Protein AF-A0A2G2BSV3-F1 (afdb_monomer_lite)

Foldseek 3Di:
DDDDDDDPDPPPPQDPVSVVVVVVVVVVVVVVVVVLVVLVQQAQDDDDDQQWFAASVVRDIDRRVPDQADPPPRHGCVVGGDHPVVSVVSVVVSCVVVVVD

Secondary structure (DSSP, 8-state):
-----PPP-------HHHHHHHHHHHHHHHHHHHHHHHHHHHSPPSPPPTT-EEETTTTEEE-TTT-SB-TTT--BGGGT---HHHHHHHHHHHHHHHT--

Radius of gyration: 25.37 Å; chains: 1; bounding box: 42×23×88 Å

Sequence (101 aa):
MDNPTLAPDVDYGLTPTEIIAGKALNELAKSNADLLEALEAITPKGDYSEGDWWCQSCQSSVFASFHENCSTCGANLTDCQPDYENILKAQAAIAKAKGEL

pLDDT: mean 77.26, std 11.21, range [42.91, 90.94]

Structure (mmCIF, N/CA/C/O backbone):
data_AF-A0A2G2BSV3-F1
#
_entry.id   AF-A0A2G2BSV3-F1
#
loop_
_atom_site.group_PDB
_atom_site.id
_atom_site.type_symbol
_atom_site.label_atom_id
_atom_site.label_alt_id
_atom_site.label_comp_id
_atom_site.label_asym_id
_atom_site.label_entity_id
_atom_site.label_seq_id
_atom_site.pdbx_PDB_ins_code
_atom_site.Cartn_x
_atom_site.Cartn_y
_atom_site.Cartn_z
_atom_site.occupancy
_atom_site.B_iso_or_equiv
_atom_site.auth_seq_id
_atom_site.auth_comp_id
_atom_site.auth_asym_id
_atom_site.auth_atom_id
_atom_site.pdbx_PDB_model_num
ATOM 1 N N . MET A 1 1 ? -18.633 1.451 72.551 1.00 42.91 1 MET A N 1
ATOM 2 C CA . MET A 1 1 ? -18.540 0.160 71.830 1.00 42.91 1 MET A CA 1
ATOM 3 C C . MET A 1 1 ? -19.289 0.388 70.543 1.00 42.91 1 MET A C 1
ATOM 5 O O . MET A 1 1 ? -20.479 0.118 70.455 1.00 42.91 1 MET A O 1
ATOM 9 N N . ASP A 1 2 ? -18.605 1.036 69.616 1.00 48.00 2 ASP A N 1
ATOM 10 C CA . ASP A 1 2 ? -19.194 1.581 68.406 1.00 48.00 2 ASP A CA 1
ATOM 11 C C . ASP A 1 2 ? -19.019 0.530 67.316 1.00 48.00 2 ASP A C 1
ATOM 13 O O . ASP A 1 2 ? -17.902 0.178 66.942 1.00 48.00 2 ASP A O 1
ATOM 17 N N . ASN A 1 3 ? -20.142 -0.060 66.917 1.00 54.78 3 ASN A N 1
ATOM 18 C CA . ASN A 1 3 ? -20.228 -1.101 65.905 1.00 54.78 3 ASN A CA 1
ATOM 19 C C . ASN A 1 3 ? -20.220 -0.427 64.522 1.00 54.78 3 ASN A C 1
ATOM 21 O O . ASN A 1 3 ? -21.162 0.318 64.234 1.00 54.78 3 ASN A O 1
ATOM 25 N N . PRO A 1 4 ? -19.194 -0.615 63.675 1.00 59.78 4 PRO A N 1
ATOM 26 C CA . PRO A 1 4 ? -19.185 -0.005 62.358 1.00 59.78 4 PRO A CA 1
ATOM 27 C C . PRO A 1 4 ? -20.182 -0.736 61.455 1.00 59.78 4 PRO A C 1
ATOM 29 O O . PRO A 1 4 ? -20.019 -1.911 61.130 1.00 59.78 4 PRO A O 1
ATOM 32 N N . THR A 1 5 ? -21.230 -0.019 61.056 1.00 57.97 5 THR A N 1
ATOM 33 C CA . THR A 1 5 ? -22.174 -0.419 60.014 1.00 57.97 5 THR A CA 1
ATOM 34 C C . THR A 1 5 ? -21.404 -0.784 58.744 1.00 57.97 5 THR A C 1
ATOM 36 O O . THR A 1 5 ? -20.800 0.081 58.111 1.00 57.97 5 THR A O 1
ATOM 39 N N . LEU A 1 6 ? -21.425 -2.066 58.379 1.00 53.41 6 LEU A N 1
ATOM 40 C CA . LEU A 1 6 ? -21.020 -2.546 57.061 1.00 53.41 6 LEU A CA 1
ATOM 41 C C . LEU A 1 6 ? -21.905 -1.850 56.018 1.00 53.41 6 LEU A C 1
ATOM 43 O O . LEU A 1 6 ? -23.129 -1.995 56.044 1.00 53.41 6 LEU A O 1
ATOM 47 N N . ALA A 1 7 ? -21.299 -1.049 55.142 1.00 58.28 7 ALA A N 1
ATOM 48 C CA . ALA A 1 7 ? -21.985 -0.540 53.961 1.00 58.28 7 ALA A CA 1
ATOM 49 C C . ALA A 1 7 ? -22.381 -1.732 53.067 1.00 58.28 7 ALA A C 1
ATOM 51 O O . ALA A 1 7 ? -21.605 -2.684 52.981 1.00 58.28 7 ALA A O 1
ATOM 52 N N . PRO A 1 8 ? -23.560 -1.716 52.419 1.00 56.75 8 PRO A N 1
ATOM 53 C CA . PRO A 1 8 ? -23.922 -2.766 51.482 1.00 56.75 8 PRO A CA 1
ATOM 54 C C . PRO A 1 8 ? -22.970 -2.724 50.288 1.00 56.75 8 PRO A C 1
ATOM 56 O O . PRO A 1 8 ? -22.749 -1.665 49.697 1.00 56.75 8 PRO A O 1
ATOM 59 N N . ASP A 1 9 ? -22.422 -3.886 49.952 1.00 51.84 9 ASP A N 1
ATOM 60 C CA . ASP A 1 9 ? -21.656 -4.125 48.739 1.00 51.84 9 ASP A CA 1
ATOM 61 C C . ASP A 1 9 ? -22.530 -3.732 47.538 1.00 51.84 9 ASP A C 1
ATOM 63 O O . ASP A 1 9 ? -23.473 -4.435 47.170 1.00 51.84 9 ASP A O 1
ATOM 67 N N . VAL A 1 10 ? -22.283 -2.552 46.967 1.00 50.44 10 VAL A N 1
ATOM 68 C CA . VAL A 1 10 ? -22.975 -2.106 45.758 1.00 50.44 10 VAL A CA 1
ATOM 69 C C . VAL A 1 10 ? -22.370 -2.895 44.604 1.00 50.44 10 VAL A C 1
ATOM 71 O O . VAL A 1 10 ? -21.348 -2.506 44.040 1.00 50.44 10 VAL A O 1
ATOM 74 N N . ASP A 1 11 ? -22.967 -4.044 44.294 1.00 59.09 11 ASP A N 1
ATOM 75 C CA . ASP A 1 11 ? -22.697 -4.775 43.061 1.00 59.09 11 ASP A CA 1
ATOM 76 C C . ASP A 1 11 ? -23.194 -3.919 41.891 1.00 59.09 11 ASP A C 1
ATOM 78 O O . ASP A 1 11 ? -24.368 -3.947 41.517 1.00 59.09 11 ASP A O 1
ATOM 82 N N . TYR A 1 12 ? -22.299 -3.096 41.338 1.00 53.91 12 TYR A N 1
ATOM 83 C CA . TYR A 1 12 ? -22.480 -2.405 40.060 1.00 53.91 12 TYR A CA 1
ATOM 84 C C . TYR A 1 12 ? -22.405 -3.420 38.905 1.00 53.91 12 TYR A C 1
ATOM 86 O O . TYR A 1 12 ? -21.614 -3.275 37.971 1.00 53.91 12 TYR A O 1
ATOM 94 N N . GLY A 1 13 ? -23.208 -4.481 38.989 1.00 60.59 13 GLY A N 1
ATOM 95 C CA . GLY A 1 13 ? -23.351 -5.480 37.949 1.00 60.59 13 GLY A CA 1
ATOM 96 C C . GLY A 1 13 ? -23.859 -4.801 36.685 1.00 60.59 13 GLY A C 1
ATOM 97 O O . GLY A 1 13 ? -24.998 -4.335 36.638 1.00 60.59 13 GLY A O 1
ATOM 98 N N . LEU A 1 14 ? -22.995 -4.728 35.672 1.00 67.25 14 LEU A N 1
ATOM 99 C CA . LEU A 1 14 ? -23.344 -4.218 34.350 1.00 67.25 14 LEU A CA 1
ATOM 100 C C . LEU A 1 14 ? -24.596 -4.949 33.859 1.00 67.25 14 LEU A C 1
ATOM 102 O O . LEU A 1 14 ? -24.646 -6.181 33.804 1.00 67.25 14 LEU A O 1
ATOM 106 N N . THR A 1 15 ? -25.616 -4.183 33.496 1.00 74.31 15 THR A N 1
ATOM 107 C CA . THR A 1 15 ? -26.845 -4.698 32.907 1.00 74.31 15 THR A CA 1
ATOM 108 C C . THR A 1 15 ? -26.523 -5.487 31.632 1.00 74.31 15 THR A C 1
ATOM 110 O O . THR A 1 15 ? -25.531 -5.210 30.949 1.00 74.31 15 THR A O 1
ATOM 113 N N . PRO A 1 16 ? -27.372 -6.451 31.229 1.00 75.06 16 PRO A N 1
ATOM 114 C CA . PRO A 1 16 ? -27.184 -7.175 29.971 1.00 75.06 16 PRO A CA 1
ATOM 115 C C . PRO A 1 16 ? -26.987 -6.245 28.763 1.00 75.06 16 PRO A C 1
ATOM 117 O O . PRO A 1 16 ? -26.207 -6.553 27.864 1.00 75.06 16 PRO A O 1
ATOM 120 N N . THR A 1 17 ? -27.639 -5.079 28.771 1.00 74.31 17 THR A N 1
ATOM 121 C CA . THR A 1 17 ? -27.492 -4.036 27.749 1.00 74.31 17 THR A CA 1
ATOM 122 C C . THR A 1 17 ? -26.095 -3.420 27.747 1.00 74.31 17 THR A C 1
ATOM 124 O O . THR A 1 17 ? -25.509 -3.260 26.680 1.00 74.31 17 THR A O 1
ATOM 127 N N . GLU A 1 18 ? -25.527 -3.120 28.916 1.00 74.81 18 GLU A N 1
ATOM 128 C CA . GLU A 1 18 ? -24.163 -2.589 29.037 1.00 74.81 18 GLU A CA 1
ATOM 129 C C . GLU A 1 18 ? -23.112 -3.622 28.608 1.00 74.81 18 GLU A C 1
ATOM 131 O O . GLU A 1 18 ? -22.137 -3.271 27.944 1.00 74.81 18 GLU A O 1
ATOM 136 N N . ILE A 1 19 ? -23.341 -4.910 28.882 1.00 73.56 19 ILE A N 1
ATOM 137 C CA . ILE A 1 19 ? -22.471 -6.000 28.409 1.00 73.56 19 ILE A CA 1
ATOM 138 C C . ILE A 1 19 ? -22.519 -6.116 26.879 1.00 73.56 19 ILE A C 1
ATOM 140 O O . ILE A 1 19 ? -21.481 -6.273 26.234 1.00 73.56 19 ILE A O 1
ATOM 144 N N . ILE A 1 20 ? -23.711 -6.043 26.279 1.00 79.31 20 ILE A N 1
ATOM 145 C CA . ILE A 1 20 ? -23.877 -6.096 24.818 1.00 79.31 20 ILE A CA 1
ATOM 146 C C . ILE A 1 20 ? -23.243 -4.864 24.160 1.00 79.31 20 ILE A C 1
ATOM 148 O O . ILE A 1 20 ? -22.525 -5.013 23.173 1.00 79.31 20 ILE A O 1
ATOM 152 N N . ALA A 1 21 ? -23.447 -3.670 24.722 1.00 80.31 21 ALA A N 1
ATOM 153 C CA . ALA A 1 21 ? -22.833 -2.439 24.233 1.00 80.31 21 ALA A CA 1
ATOM 154 C C . ALA A 1 21 ? -21.299 -2.495 24.323 1.00 80.31 21 ALA A C 1
ATOM 156 O O . ALA A 1 21 ? -20.619 -2.176 23.350 1.00 80.31 21 ALA A O 1
ATOM 157 N N . GLY A 1 22 ? -20.749 -2.977 25.442 1.00 78.88 22 GLY A N 1
ATOM 158 C CA . GLY A 1 22 ? -19.307 -3.162 25.613 1.00 78.88 22 GLY A CA 1
ATOM 159 C C . GLY A 1 22 ? -18.710 -4.145 24.603 1.00 78.88 22 GLY A C 1
ATOM 160 O O . GLY A 1 22 ? -17.671 -3.863 24.008 1.00 78.88 22 GLY A O 1
ATOM 161 N N . LYS A 1 23 ? -19.396 -5.264 24.333 1.00 85.56 23 LYS A N 1
ATOM 162 C CA . LYS A 1 23 ? -18.990 -6.208 23.279 1.00 85.56 23 LYS A CA 1
ATOM 163 C C . LYS A 1 23 ? -19.035 -5.569 21.893 1.00 85.56 23 LYS A C 1
ATOM 165 O O . LYS A 1 23 ? -18.069 -5.695 21.153 1.00 85.56 23 LYS A O 1
ATOM 170 N N . ALA A 1 24 ? -20.109 -4.857 21.554 1.00 83.44 24 ALA A N 1
ATOM 171 C CA . ALA A 1 24 ? -20.240 -4.195 20.257 1.00 83.44 24 ALA A CA 1
ATOM 172 C C . ALA A 1 24 ? -19.144 -3.138 20.029 1.00 83.44 24 ALA A C 1
ATOM 174 O O . ALA A 1 24 ? -18.579 -3.067 18.941 1.00 83.44 24 ALA A O 1
ATOM 175 N N . LEU A 1 25 ? -18.801 -2.362 21.061 1.00 84.25 25 LEU A N 1
ATOM 176 C CA . LEU A 1 25 ? -17.697 -1.402 21.007 1.00 84.25 25 LEU A CA 1
ATOM 177 C C . LEU A 1 25 ? -16.341 -2.093 20.835 1.00 84.25 25 LEU A C 1
ATOM 179 O O . LEU A 1 25 ? -15.523 -1.619 20.052 1.00 84.25 25 LEU A O 1
ATOM 183 N N . ASN A 1 26 ? -16.110 -3.220 21.516 1.00 82.88 26 ASN A N 1
ATOM 184 C CA . ASN A 1 26 ? -14.876 -3.992 21.371 1.00 82.88 26 ASN A CA 1
ATOM 185 C C . ASN A 1 26 ? -14.732 -4.598 19.966 1.00 82.88 26 ASN A C 1
ATOM 187 O O . ASN A 1 26 ? -13.669 -4.496 19.363 1.00 82.88 26 ASN A O 1
ATOM 191 N N . GLU A 1 27 ? -15.802 -5.176 19.415 1.00 86.38 27 GLU A N 1
ATOM 192 C CA . GLU A 1 27 ? -15.792 -5.709 18.046 1.00 86.38 27 GLU A CA 1
ATOM 193 C C . GLU A 1 27 ? -15.616 -4.598 17.000 1.00 86.38 27 GLU A C 1
ATOM 195 O O . GLU A 1 27 ? -14.908 -4.791 16.012 1.00 86.38 27 GLU A O 1
ATOM 200 N N . LEU A 1 28 ? -16.201 -3.415 17.220 1.00 83.38 28 LEU A N 1
ATOM 201 C CA . LEU A 1 28 ? -15.999 -2.255 16.349 1.00 83.38 28 LEU A CA 1
ATOM 202 C C . LEU A 1 28 ? -14.560 -1.731 16.427 1.00 83.38 28 LEU A C 1
ATOM 204 O O . LEU A 1 28 ? -13.950 -1.452 15.398 1.00 83.38 28 LEU A O 1
ATOM 208 N N . ALA A 1 29 ? -13.999 -1.628 17.634 1.00 81.50 29 ALA A N 1
ATOM 209 C CA . ALA A 1 29 ? -12.609 -1.228 17.833 1.00 81.50 29 ALA A CA 1
ATOM 210 C C . ALA A 1 29 ? -11.644 -2.214 17.163 1.00 81.50 29 ALA A C 1
ATOM 212 O O . ALA A 1 29 ? -10.721 -1.793 16.469 1.00 81.50 29 ALA A O 1
ATOM 213 N N . LYS A 1 30 ? -11.906 -3.518 17.303 1.00 85.19 30 LYS A N 1
ATOM 214 C CA . LYS A 1 30 ? -11.152 -4.573 16.628 1.00 85.19 30 LYS A CA 1
ATOM 215 C C . LYS A 1 30 ? -11.258 -4.463 15.108 1.00 85.19 30 LYS A C 1
ATOM 217 O O . LYS A 1 30 ? -10.239 -4.439 14.436 1.00 85.19 30 LYS A O 1
ATOM 222 N N . SER A 1 31 ? -12.471 -4.305 14.577 1.00 87.00 31 SER A N 1
ATOM 223 C CA . SER A 1 31 ? -12.693 -4.155 13.132 1.00 87.00 31 SER A CA 1
ATOM 224 C C . SER A 1 31 ? -11.947 -2.945 12.563 1.00 87.00 31 SER A C 1
ATOM 226 O O . SER A 1 31 ? -11.366 -3.022 11.486 1.00 87.00 31 SER A O 1
ATOM 228 N N . ASN A 1 32 ? -11.916 -1.829 13.296 1.00 86.88 32 ASN A N 1
ATOM 229 C CA . ASN A 1 32 ? -11.160 -0.648 12.886 1.00 86.88 32 ASN A CA 1
ATOM 230 C C . ASN A 1 32 ? -9.643 -0.886 12.916 1.00 86.88 32 ASN A C 1
ATOM 232 O O . ASN A 1 32 ? -8.943 -0.395 12.033 1.00 86.88 32 ASN A O 1
ATOM 236 N N . ALA A 1 33 ? -9.140 -1.632 13.902 1.00 86.38 33 ALA A N 1
ATOM 237 C CA . ALA A 1 33 ? -7.730 -2.007 13.971 1.00 86.38 33 ALA A CA 1
ATOM 238 C C . ALA A 1 33 ? -7.335 -2.934 12.809 1.00 86.38 33 ALA A C 1
ATOM 240 O O . ALA A 1 33 ? -6.352 -2.658 12.127 1.00 86.38 33 ALA A O 1
ATOM 241 N N . ASP A 1 34 ? -8.148 -3.955 12.524 1.00 89.19 34 ASP A N 1
ATOM 242 C CA . ASP A 1 34 ? -7.931 -4.888 11.412 1.00 89.19 34 ASP A CA 1
ATOM 243 C C . ASP A 1 34 ? -7.930 -4.146 10.058 1.00 89.19 34 ASP A C 1
ATOM 245 O O . ASP A 1 34 ? -7.117 -4.426 9.176 1.00 89.19 34 ASP A O 1
ATOM 249 N N . LEU A 1 35 ? -8.811 -3.149 9.891 1.00 86.25 35 LEU A N 1
ATOM 250 C CA . LEU A 1 35 ? -8.846 -2.297 8.697 1.00 86.25 35 LEU A CA 1
ATOM 251 C C . LEU A 1 35 ? -7.611 -1.399 8.576 1.00 86.25 35 LEU A C 1
ATOM 253 O O . LEU A 1 35 ? -7.107 -1.218 7.467 1.00 86.25 35 LEU A O 1
ATOM 257 N N . LEU A 1 36 ? -7.128 -0.834 9.685 1.00 86.62 36 LEU A N 1
ATOM 258 C CA . LEU A 1 36 ? -5.911 -0.024 9.687 1.00 86.62 36 LEU A CA 1
ATOM 259 C C . LEU A 1 36 ? -4.692 -0.876 9.313 1.00 86.62 36 LEU A C 1
ATOM 261 O O . LEU A 1 36 ? -3.902 -0.468 8.465 1.00 86.62 36 LEU A O 1
ATOM 265 N N . GLU A 1 37 ? -4.583 -2.082 9.872 1.00 86.94 37 GLU A N 1
ATOM 266 C CA . GLU A 1 37 ? -3.523 -3.033 9.534 1.00 86.94 37 GLU A CA 1
ATOM 267 C C . GLU A 1 37 ? -3.583 -3.455 8.058 1.00 86.94 37 GLU A C 1
ATOM 269 O O . GLU A 1 37 ? -2.565 -3.441 7.362 1.00 86.94 37 GLU A O 1
ATOM 274 N N . ALA A 1 38 ? -4.774 -3.764 7.540 1.00 83.00 38 ALA A N 1
ATOM 275 C CA . ALA A 1 38 ? -4.957 -4.100 6.130 1.00 83.00 38 ALA A CA 1
ATOM 276 C C . ALA A 1 38 ? -4.582 -2.932 5.206 1.00 83.00 38 ALA A C 1
ATOM 278 O O . ALA A 1 38 ? -3.934 -3.140 4.178 1.00 83.00 38 ALA A O 1
ATOM 279 N N . LEU A 1 39 ? -4.948 -1.702 5.580 1.00 82.31 39 LEU A N 1
ATOM 280 C CA . LEU A 1 39 ? -4.583 -0.500 4.837 1.00 82.31 39 LEU A CA 1
ATOM 281 C C . LEU A 1 39 ? -3.066 -0.282 4.851 1.00 82.31 39 LEU A C 1
ATOM 283 O O . LEU A 1 39 ? -2.487 0.050 3.821 1.00 82.31 39 LEU A O 1
ATOM 287 N N . GLU A 1 40 ? -2.400 -0.525 5.976 1.00 84.31 40 GLU A N 1
ATOM 288 C CA . GLU A 1 40 ? -0.940 -0.474 6.067 1.00 84.31 40 GLU A CA 1
ATOM 289 C C . GLU A 1 40 ? -0.231 -1.547 5.249 1.00 84.31 40 GLU A C 1
ATOM 291 O O . GLU A 1 40 ? 0.881 -1.310 4.785 1.00 84.31 40 GLU A O 1
ATOM 296 N N . ALA A 1 41 ? -0.829 -2.728 5.101 1.00 80.00 41 ALA A N 1
ATOM 297 C CA . ALA A 1 41 ? -0.246 -3.808 4.312 1.00 80.00 41 ALA A CA 1
ATOM 298 C C . ALA A 1 41 ? -0.229 -3.465 2.815 1.00 80.00 41 ALA A C 1
ATOM 300 O O . ALA A 1 41 ? 0.720 -3.795 2.107 1.00 80.00 41 ALA A O 1
ATOM 301 N N . ILE A 1 42 ? -1.262 -2.770 2.332 1.00 77.62 42 ILE A N 1
ATOM 302 C CA . ILE A 1 42 ? -1.366 -2.369 0.922 1.00 77.62 42 ILE A CA 1
ATOM 303 C C . ILE A 1 42 ? -0.756 -0.991 0.635 1.00 77.62 42 ILE A C 1
ATOM 305 O O . ILE A 1 42 ? -0.538 -0.660 -0.533 1.00 77.62 42 ILE A O 1
ATOM 309 N N . THR A 1 43 ? -0.474 -0.199 1.674 1.00 81.00 43 THR A N 1
ATOM 310 C CA . THR A 1 43 ? 0.151 1.122 1.549 1.00 81.00 43 THR A CA 1
ATOM 311 C C . THR A 1 43 ? 1.667 0.998 1.689 1.00 81.00 43 THR A C 1
ATOM 313 O O . THR A 1 43 ? 2.149 0.410 2.658 1.00 81.00 43 THR A O 1
ATOM 316 N N . PRO A 1 44 ? 2.453 1.564 0.764 1.00 79.31 44 PRO A N 1
ATOM 317 C CA . PRO A 1 44 ? 3.902 1.539 0.880 1.00 79.31 44 PRO A CA 1
ATOM 318 C C . PRO A 1 44 ? 4.396 2.198 2.178 1.00 79.31 44 PRO A C 1
ATOM 320 O O . PRO A 1 44 ? 3.995 3.312 2.527 1.00 79.31 44 PRO A O 1
ATOM 323 N N . LYS A 1 45 ? 5.320 1.522 2.870 1.00 75.56 45 LYS A N 1
ATOM 324 C CA . LYS A 1 45 ? 6.000 2.030 4.073 1.00 75.56 45 LYS A CA 1
ATOM 325 C C . LYS A 1 45 ? 7.341 2.673 3.700 1.00 75.56 45 LYS A C 1
ATOM 327 O O . LYS A 1 45 ? 8.098 2.088 2.930 1.00 75.56 45 LYS A O 1
ATOM 332 N N . GLY A 1 46 ? 7.646 3.828 4.294 1.00 74.94 46 GLY A N 1
ATOM 333 C CA . GLY A 1 46 ? 8.923 4.536 4.132 1.00 74.94 46 GLY A CA 1
ATOM 334 C C . GLY A 1 46 ? 8.884 5.713 3.154 1.00 74.94 46 GLY A C 1
ATOM 335 O O . GLY A 1 46 ? 7.838 6.029 2.582 1.00 74.94 46 GLY A O 1
ATOM 336 N N . ASP A 1 47 ? 10.038 6.361 2.995 1.00 70.56 47 ASP A N 1
ATOM 337 C CA . ASP A 1 47 ? 10.210 7.536 2.141 1.00 70.56 47 ASP A CA 1
ATOM 338 C C . ASP A 1 47 ? 10.217 7.126 0.661 1.00 70.56 47 ASP A C 1
ATOM 340 O O . ASP A 1 47 ? 11.086 6.373 0.218 1.00 70.56 47 ASP A O 1
ATOM 344 N N . TYR A 1 48 ? 9.244 7.624 -0.106 1.00 72.62 48 TYR A N 1
ATOM 345 C CA . TYR A 1 48 ? 9.208 7.488 -1.563 1.00 72.62 48 TYR A CA 1
ATOM 346 C C . TYR A 1 48 ? 9.755 8.758 -2.197 1.00 72.62 48 TYR A C 1
ATOM 348 O O . TYR A 1 48 ? 9.369 9.869 -1.818 1.00 72.62 48 TYR A O 1
ATOM 356 N N . SER A 1 49 ? 10.652 8.592 -3.165 1.00 76.94 49 SER A N 1
ATOM 357 C CA . SER A 1 49 ? 11.131 9.715 -3.965 1.00 76.94 49 SER A CA 1
ATOM 358 C C . SER A 1 49 ? 10.161 9.998 -5.105 1.00 76.94 49 SER A C 1
ATOM 360 O O . SER A 1 49 ? 9.474 9.101 -5.594 1.00 76.94 49 SER A O 1
ATOM 362 N N . GLU A 1 50 ? 10.118 11.253 -5.546 1.00 72.75 50 GLU A N 1
ATOM 363 C CA . GLU A 1 50 ? 9.378 11.637 -6.744 1.00 72.75 50 GLU A CA 1
ATOM 364 C C . GLU A 1 50 ? 9.859 10.797 -7.936 1.00 72.75 50 GLU A C 1
ATOM 366 O O . GLU A 1 50 ? 11.055 10.721 -8.225 1.00 72.75 50 GLU A O 1
ATOM 371 N N . GLY A 1 51 ? 8.919 10.122 -8.594 1.00 74.75 51 GLY A N 1
ATOM 372 C CA . GLY A 1 51 ? 9.199 9.145 -9.638 1.00 74.75 51 GLY A CA 1
ATOM 373 C C . GLY A 1 51 ? 8.887 7.725 -9.188 1.00 74.75 51 GLY A C 1
ATOM 374 O O . GLY A 1 51 ? 8.148 7.057 -9.897 1.00 74.75 51 GLY A O 1
ATOM 375 N N . ASP A 1 52 ? 9.377 7.279 -8.028 1.00 81.94 52 ASP A N 1
ATOM 376 C CA . ASP A 1 52 ? 9.200 5.899 -7.555 1.00 81.94 52 ASP A CA 1
ATOM 377 C C . ASP A 1 52 ? 7.723 5.501 -7.464 1.00 81.94 52 ASP A C 1
ATOM 379 O O . ASP A 1 52 ? 6.855 6.300 -7.105 1.00 81.94 52 ASP A O 1
ATOM 383 N N . TRP A 1 53 ? 7.436 4.234 -7.758 1.00 80.12 53 TRP A N 1
ATOM 384 C CA . TRP A 1 53 ? 6.074 3.711 -7.732 1.00 80.12 53 TRP A CA 1
ATOM 385 C C . TRP A 1 53 ? 5.960 2.438 -6.901 1.00 80.12 53 TRP A C 1
ATOM 387 O O . TRP A 1 53 ? 6.923 1.699 -6.686 1.00 80.12 53 TRP A O 1
ATOM 397 N N . TRP A 1 54 ? 4.750 2.190 -6.406 1.00 84.44 54 TRP A N 1
ATOM 398 C CA . TRP A 1 54 ? 4.420 1.020 -5.601 1.00 84.44 54 TRP A CA 1
ATOM 399 C C . TRP A 1 54 ? 3.680 -0.016 -6.436 1.00 84.44 54 TRP A C 1
ATOM 401 O O . TRP A 1 54 ? 2.612 0.260 -6.981 1.00 84.44 54 TRP A O 1
ATOM 411 N N . CYS A 1 55 ? 4.218 -1.230 -6.515 1.00 85.56 55 CYS A N 1
ATOM 412 C CA . CYS A 1 55 ? 3.565 -2.314 -7.229 1.00 85.56 55 CYS A CA 1
ATOM 413 C C . CYS A 1 55 ? 2.478 -2.959 -6.363 1.00 85.56 55 CYS A C 1
ATOM 415 O O . CYS A 1 55 ? 2.789 -3.731 -5.458 1.00 85.56 55 CYS A O 1
ATOM 417 N N . GLN A 1 56 ? 1.200 -2.716 -6.670 1.00 81.75 56 GLN A N 1
ATOM 418 C CA . GLN A 1 56 ? 0.082 -3.325 -5.932 1.00 81.75 56 GLN A CA 1
ATOM 419 C C . GLN A 1 56 ? -0.010 -4.849 -6.098 1.00 81.75 56 GLN A C 1
ATOM 421 O O . GLN A 1 56 ? -0.532 -5.528 -5.217 1.00 81.75 56 GLN A O 1
ATOM 426 N N . SER A 1 57 ? 0.527 -5.404 -7.190 1.00 85.06 57 SER A N 1
ATOM 427 C CA . SER A 1 57 ? 0.472 -6.850 -7.437 1.00 85.06 57 SER A CA 1
ATOM 428 C C . SER A 1 57 ? 1.336 -7.658 -6.470 1.00 85.06 57 SER A C 1
ATOM 430 O O . SER A 1 57 ? 0.985 -8.793 -6.156 1.00 85.06 57 SER A O 1
ATOM 432 N N . CYS A 1 58 ? 2.480 -7.122 -6.044 1.00 87.62 58 CYS A N 1
ATOM 433 C CA . CYS A 1 58 ? 3.423 -7.847 -5.188 1.00 87.62 58 CYS A CA 1
ATOM 434 C C . CYS A 1 58 ? 3.911 -7.041 -3.982 1.00 87.62 58 CYS A C 1
ATOM 436 O O . CYS A 1 58 ? 4.796 -7.511 -3.275 1.00 87.62 58 CYS A O 1
ATOM 438 N N . GLN A 1 59 ? 3.366 -5.840 -3.772 1.00 85.06 59 GLN A N 1
ATOM 439 C CA . GLN A 1 59 ? 3.678 -4.946 -2.655 1.00 85.06 59 GLN A CA 1
ATOM 440 C C . GLN A 1 59 ? 5.184 -4.646 -2.557 1.00 85.06 59 GLN A C 1
ATOM 442 O O . GLN A 1 59 ? 5.812 -4.823 -1.516 1.00 85.06 59 GLN A O 1
ATOM 447 N N . SER A 1 60 ? 5.779 -4.228 -3.681 1.00 85.31 60 SER A N 1
ATOM 448 C CA . SER A 1 60 ? 7.205 -3.879 -3.778 1.00 85.31 60 SER A CA 1
ATOM 449 C C . SER A 1 60 ? 7.382 -2.457 -4.292 1.00 85.31 60 SER A C 1
ATOM 451 O O . SER A 1 60 ? 6.673 -2.041 -5.212 1.00 85.31 60 SER A O 1
ATOM 453 N N . SER A 1 61 ? 8.366 -1.739 -3.746 1.00 84.38 61 SER A N 1
ATOM 454 C CA . SER A 1 61 ? 8.827 -0.472 -4.313 1.00 84.38 61 SER A CA 1
ATOM 455 C C . SER A 1 61 ? 9.533 -0.728 -5.640 1.00 84.38 61 SER A C 1
ATOM 457 O O . SER A 1 61 ? 10.238 -1.730 -5.806 1.00 84.38 61 SER A O 1
ATOM 459 N N . VAL A 1 62 ? 9.327 0.168 -6.599 1.00 86.00 62 VAL A N 1
ATOM 460 C CA . VAL A 1 62 ? 9.996 0.136 -7.895 1.00 86.00 62 VAL A CA 1
ATOM 461 C C . VAL A 1 62 ? 10.579 1.513 -8.167 1.00 86.00 62 VAL A C 1
ATOM 463 O O . VAL A 1 62 ? 9.864 2.515 -8.188 1.00 86.00 62 VAL A O 1
ATOM 466 N N . PHE A 1 63 ? 11.893 1.546 -8.388 1.00 82.81 63 PHE A N 1
ATOM 467 C CA . PHE A 1 63 ? 12.606 2.774 -8.713 1.00 82.81 63 PHE A CA 1
ATOM 468 C C . PHE A 1 63 ? 12.318 3.172 -10.161 1.00 82.81 63 PHE A C 1
ATOM 470 O O . PHE A 1 63 ? 12.828 2.554 -11.104 1.00 82.81 63 PHE A O 1
ATOM 477 N N . ALA A 1 64 ? 11.482 4.192 -10.348 1.00 72.44 64 ALA A N 1
ATOM 478 C CA . ALA A 1 64 ? 10.953 4.536 -11.670 1.00 72.44 64 ALA A CA 1
ATOM 479 C C . ALA A 1 64 ? 11.997 5.105 -12.619 1.00 72.44 64 ALA A C 1
ATOM 481 O O . ALA A 1 64 ? 11.845 4.992 -13.831 1.00 72.44 64 ALA A O 1
ATOM 482 N N . SER A 1 65 ? 13.093 5.638 -12.076 1.00 69.94 65 SER A N 1
ATOM 483 C CA . SER A 1 65 ? 14.251 6.094 -12.847 1.00 69.94 65 SER A CA 1
ATOM 484 C C . SER A 1 65 ? 14.811 5.021 -13.793 1.00 69.94 65 SER A C 1
ATOM 486 O O . SER A 1 65 ? 15.558 5.359 -14.707 1.00 69.94 65 SER A O 1
ATOM 488 N N . PHE A 1 66 ? 14.471 3.740 -13.586 1.00 62.56 66 PHE A N 1
ATOM 489 C CA . PHE A 1 66 ? 15.041 2.624 -14.338 1.00 62.56 66 PHE A CA 1
ATOM 490 C C . PHE A 1 66 ? 14.031 1.567 -14.822 1.00 62.56 66 PHE A C 1
ATOM 492 O O . PHE A 1 66 ? 14.410 0.735 -15.647 1.00 62.56 66 PHE A O 1
ATOM 499 N N . HIS A 1 67 ? 12.776 1.560 -14.347 1.00 73.38 67 HIS A N 1
ATO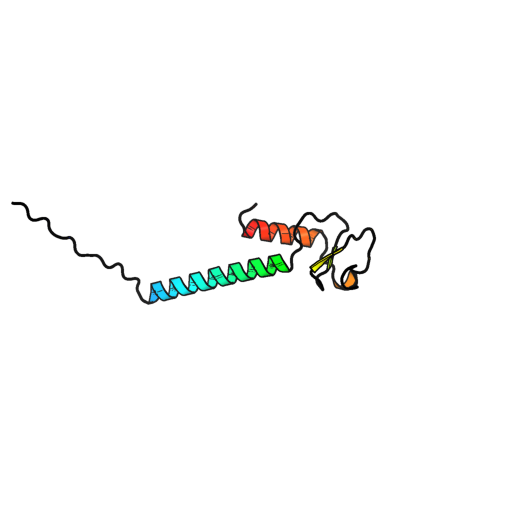M 500 C CA . HIS A 1 67 ? 11.877 0.413 -14.542 1.00 73.38 67 HIS A CA 1
ATOM 501 C C . HIS A 1 67 ? 10.395 0.777 -14.774 1.00 73.38 67 HIS A C 1
ATOM 503 O O . HIS A 1 67 ? 9.684 1.172 -13.848 1.00 73.38 67 HIS A O 1
ATOM 509 N N . GLU A 1 68 ? 9.909 0.527 -15.998 1.00 82.00 68 GLU A N 1
ATOM 510 C CA . GLU A 1 68 ? 8.474 0.540 -16.359 1.00 82.00 68 GLU A CA 1
ATOM 511 C C . GLU A 1 68 ? 7.738 -0.737 -15.909 1.00 82.00 68 GLU A C 1
ATOM 513 O O . GLU A 1 68 ? 6.514 -0.757 -15.787 1.00 82.00 68 GLU A O 1
ATOM 518 N N . ASN A 1 69 ? 8.481 -1.812 -15.637 1.00 87.69 69 ASN A N 1
ATOM 519 C CA . ASN A 1 69 ? 7.967 -3.072 -15.110 1.00 87.69 69 ASN A CA 1
ATOM 520 C C . ASN A 1 69 ? 8.523 -3.328 -13.710 1.00 87.69 69 ASN A C 1
ATOM 522 O O . ASN A 1 69 ? 9.703 -3.100 -13.451 1.00 87.69 69 ASN A O 1
ATOM 526 N N . CYS A 1 70 ? 7.699 -3.874 -12.820 1.00 88.06 70 CYS A N 1
ATOM 527 C CA . CYS A 1 70 ? 8.128 -4.270 -11.489 1.00 88.06 70 CYS A CA 1
ATOM 528 C C . CYS A 1 70 ? 9.248 -5.314 -11.578 1.00 88.06 70 CYS A C 1
ATOM 530 O O . CYS A 1 70 ? 9.067 -6.379 -12.168 1.00 88.06 70 CYS A O 1
ATOM 532 N N . SER A 1 71 ? 10.383 -5.044 -10.937 1.00 87.44 71 SER A N 1
ATOM 533 C CA . SER A 1 71 ? 11.534 -5.955 -10.888 1.00 87.44 71 SER A CA 1
ATOM 534 C C . SER A 1 71 ? 11.239 -7.274 -10.164 1.00 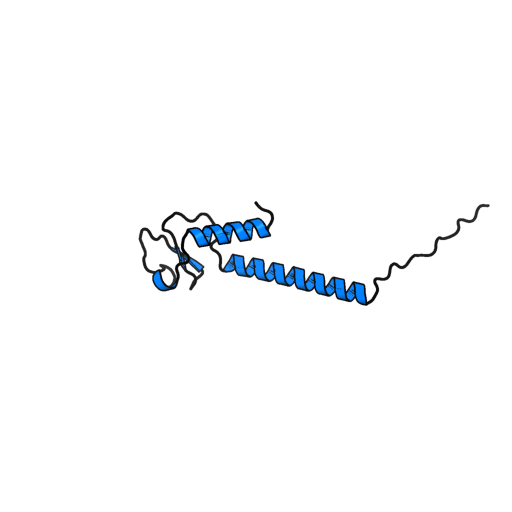87.44 71 SER A C 1
ATOM 536 O O . SER A 1 71 ? 11.926 -8.266 -10.398 1.00 87.44 71 SER A O 1
ATOM 538 N N . THR A 1 72 ? 10.212 -7.298 -9.312 1.00 88.94 72 THR A N 1
ATOM 539 C CA . THR A 1 72 ? 9.839 -8.463 -8.499 1.00 88.94 72 THR A CA 1
ATOM 540 C C . THR A 1 72 ? 8.853 -9.388 -9.214 1.00 88.94 72 THR A C 1
ATOM 542 O O . THR A 1 72 ? 9.040 -10.602 -9.206 1.00 88.94 72 THR A O 1
ATOM 545 N N . CYS A 1 73 ? 7.796 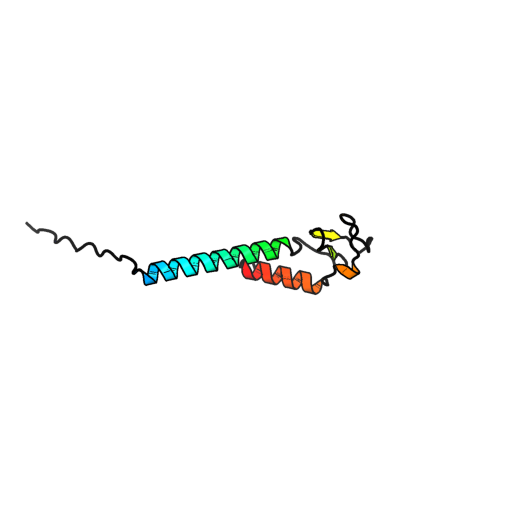-8.844 -9.829 1.00 90.94 73 CYS A N 1
ATOM 546 C CA . CYS A 1 73 ? 6.717 -9.647 -10.427 1.00 90.94 73 CYS A CA 1
ATOM 547 C C . CYS A 1 73 ? 6.478 -9.403 -11.925 1.00 90.94 73 CYS A C 1
ATOM 549 O O . CYS A 1 73 ? 5.684 -10.114 -12.533 1.00 90.94 73 CYS A O 1
ATOM 551 N N . GLY A 1 74 ? 7.133 -8.410 -12.531 1.00 88.25 74 GLY A N 1
ATOM 552 C CA . GLY A 1 74 ? 6.983 -8.072 -13.950 1.00 88.25 74 GLY A CA 1
ATOM 553 C C . GLY A 1 74 ? 5.751 -7.232 -14.307 1.00 88.25 74 GLY A C 1
ATOM 554 O O . GLY A 1 74 ? 5.628 -6.830 -15.465 1.00 88.25 74 GLY A O 1
ATOM 555 N N . ALA A 1 75 ? 4.864 -6.928 -13.349 1.00 87.62 75 ALA A N 1
ATOM 556 C CA . ALA A 1 75 ? 3.688 -6.080 -13.578 1.00 87.62 75 ALA A CA 1
ATOM 557 C C . ALA A 1 75 ? 4.079 -4.713 -14.167 1.00 87.62 75 ALA A C 1
ATOM 559 O O . ALA A 1 75 ? 5.105 -4.151 -13.783 1.00 87.62 75 ALA A O 1
ATOM 560 N N . ASN A 1 76 ? 3.288 -4.188 -15.104 1.00 83.88 76 ASN A N 1
ATOM 561 C CA . ASN A 1 76 ? 3.553 -2.894 -15.733 1.00 83.88 76 ASN A CA 1
ATOM 562 C C . ASN A 1 76 ? 3.078 -1.744 -14.829 1.00 83.88 76 ASN A C 1
ATOM 564 O O . ASN A 1 76 ? 2.033 -1.848 -14.186 1.00 83.88 76 ASN A O 1
ATOM 568 N N . LEU A 1 77 ? 3.825 -0.639 -14.825 1.00 76.56 77 LEU A N 1
ATOM 569 C CA . LEU A 1 77 ? 3.476 0.608 -14.143 1.00 76.56 77 LEU A CA 1
ATOM 570 C C . LEU A 1 77 ? 2.036 1.057 -14.438 1.00 76.56 77 LEU A C 1
ATOM 572 O O . LEU A 1 77 ? 1.290 1.389 -13.520 1.00 76.56 77 LEU A O 1
ATOM 576 N N . THR A 1 78 ? 1.632 1.019 -15.709 1.00 72.62 78 THR A N 1
ATOM 577 C CA . THR A 1 78 ? 0.329 1.511 -16.189 1.00 72.62 78 THR A CA 1
ATOM 578 C C . THR A 1 78 ? -0.849 0.785 -15.535 1.00 72.62 78 THR A C 1
ATOM 580 O O . THR A 1 78 ? -1.907 1.377 -15.340 1.00 72.62 78 THR A O 1
ATOM 583 N N . ASP A 1 79 ? -0.654 -0.472 -15.137 1.00 69.00 79 ASP A N 1
ATOM 584 C CA . ASP A 1 79 ? -1.690 -1.293 -14.508 1.00 69.00 79 ASP A CA 1
ATOM 585 C C . ASP A 1 79 ? -1.717 -1.151 -12.977 1.00 69.00 79 ASP A C 1
ATOM 587 O O . ASP A 1 79 ? -2.588 -1.717 -12.317 1.00 69.00 79 ASP A O 1
ATOM 591 N N . CYS A 1 80 ? -0.739 -0.457 -12.385 1.00 64.19 80 CYS A N 1
ATOM 592 C CA . CYS A 1 80 ? -0.445 -0.542 -10.953 1.00 64.19 80 CYS A CA 1
ATOM 593 C C . CYS A 1 80 ? -0.163 0.798 -10.262 1.00 64.19 80 CYS A C 1
ATOM 595 O O . CYS A 1 80 ? 0.096 0.776 -9.062 1.00 64.19 80 CYS A O 1
ATOM 597 N N . GLN A 1 81 ? -0.187 1.939 -10.958 1.00 62.09 81 GLN A N 1
ATOM 598 C CA . GLN A 1 81 ? 0.259 3.213 -10.389 1.00 62.09 81 GLN A CA 1
ATOM 599 C C . GLN A 1 81 ? -0.866 3.971 -9.652 1.00 62.09 81 GLN A C 1
ATOM 601 O O . GLN A 1 81 ? -1.711 4.592 -10.299 1.00 62.09 81 GLN A O 1
ATOM 606 N N . PRO A 1 82 ? -0.864 4.045 -8.306 1.00 64.00 82 PRO A N 1
ATOM 607 C CA . PRO A 1 82 ? -1.284 5.266 -7.636 1.00 64.00 82 PRO A CA 1
ATOM 608 C C . PRO A 1 82 ? -0.192 6.327 -7.841 1.00 64.00 82 PRO A C 1
ATOM 610 O O . PRO A 1 82 ? 0.998 6.035 -7.713 1.00 64.00 82 PRO A O 1
ATOM 613 N N . ASP A 1 83 ? -0.575 7.555 -8.194 1.00 72.00 83 ASP A N 1
ATOM 614 C CA . ASP A 1 83 ? 0.379 8.664 -8.272 1.00 72.00 83 ASP A CA 1
ATOM 615 C C . ASP A 1 83 ? 1.047 8.948 -6.907 1.00 72.00 83 ASP A C 1
ATOM 617 O O . ASP A 1 83 ? 0.546 8.576 -5.840 1.00 72.00 83 ASP A O 1
ATOM 621 N N . TYR A 1 84 ? 2.215 9.596 -6.951 1.00 76.44 84 TYR A N 1
ATOM 622 C CA . TYR A 1 84 ? 3.015 9.946 -5.773 1.00 76.44 84 TYR A CA 1
ATOM 623 C C . TYR A 1 84 ? 2.210 10.735 -4.725 1.00 76.44 84 TYR A C 1
ATOM 625 O O . TYR A 1 84 ? 2.321 10.488 -3.524 1.00 76.44 84 TYR A O 1
ATOM 633 N N . GLU A 1 85 ? 1.336 11.640 -5.170 1.00 81.19 85 GLU A N 1
ATOM 634 C CA . GLU A 1 85 ? 0.504 12.459 -4.288 1.00 81.19 85 GLU A CA 1
ATOM 635 C C . GLU A 1 85 ? -0.504 11.604 -3.501 1.00 81.19 85 GLU A C 1
ATOM 637 O O . GLU A 1 85 ? -0.715 11.819 -2.304 1.00 81.19 85 GLU A O 1
ATOM 642 N N . ASN A 1 86 ? -1.101 10.598 -4.137 1.00 81.81 86 ASN A N 1
ATOM 643 C CA . ASN A 1 86 ? -2.033 9.673 -3.500 1.00 81.81 86 ASN A CA 1
ATOM 644 C C . ASN A 1 86 ? -1.337 8.769 -2.482 1.00 81.81 86 ASN A C 1
ATOM 646 O O . ASN A 1 86 ? -1.922 8.483 -1.436 1.00 81.81 86 ASN A O 1
ATOM 650 N N . ILE A 1 87 ? -0.087 8.373 -2.738 1.00 82.94 87 ILE A N 1
ATOM 651 C CA . ILE A 1 87 ? 0.726 7.644 -1.757 1.00 82.94 87 ILE A CA 1
ATOM 652 C C . ILE A 1 87 ? 0.953 8.506 -0.511 1.00 82.94 87 ILE A C 1
ATOM 654 O O . ILE A 1 87 ? 0.671 8.055 0.600 1.00 82.94 87 ILE A O 1
ATOM 658 N N . LEU A 1 88 ? 1.374 9.763 -0.679 1.00 84.88 88 LEU A N 1
ATOM 659 C CA . LEU A 1 88 ? 1.589 10.676 0.448 1.00 84.88 88 LEU A CA 1
ATOM 660 C C . LEU A 1 88 ? 0.299 10.930 1.240 1.00 84.88 88 LEU A C 1
ATOM 662 O O . LEU A 1 88 ? 0.311 10.929 2.472 1.00 84.88 88 LEU A O 1
ATOM 666 N N . LYS A 1 89 ? -0.838 11.099 0.552 1.00 87.19 89 LYS A N 1
ATOM 667 C CA . LYS A 1 89 ? -2.152 11.238 1.201 1.00 87.19 89 LYS A CA 1
ATOM 668 C C . LYS A 1 89 ? -2.523 9.996 2.009 1.00 87.19 89 LYS A C 1
ATOM 670 O O . LYS A 1 89 ? -3.019 10.137 3.127 1.00 87.19 89 LYS A O 1
ATOM 675 N N . ALA A 1 90 ? -2.281 8.800 1.473 1.00 85.50 90 ALA A N 1
ATOM 676 C CA . ALA A 1 90 ? -2.539 7.547 2.177 1.00 85.50 90 ALA A CA 1
ATOM 677 C C . ALA A 1 90 ? -1.650 7.409 3.423 1.00 85.50 90 ALA A C 1
ATOM 679 O O . ALA A 1 90 ? -2.159 7.130 4.508 1.00 85.50 90 ALA A O 1
ATOM 680 N N . GLN A 1 91 ? -0.351 7.695 3.302 1.00 87.12 91 GLN A N 1
ATOM 681 C CA . GLN A 1 91 ? 0.586 7.680 4.429 1.00 87.12 91 GLN A CA 1
ATOM 682 C C . GLN A 1 91 ? 0.182 8.684 5.522 1.00 87.12 91 GLN A C 1
ATOM 684 O O . GLN A 1 91 ? 0.121 8.322 6.697 1.00 87.12 91 GLN A O 1
ATOM 689 N N . ALA A 1 92 ? -0.182 9.915 5.148 1.00 88.06 92 ALA A N 1
ATOM 690 C CA . ALA A 1 92 ? -0.643 10.933 6.092 1.00 88.06 92 ALA A CA 1
ATOM 691 C C . ALA A 1 92 ? -1.957 10.539 6.789 1.00 88.06 92 ALA A C 1
ATOM 693 O O . AL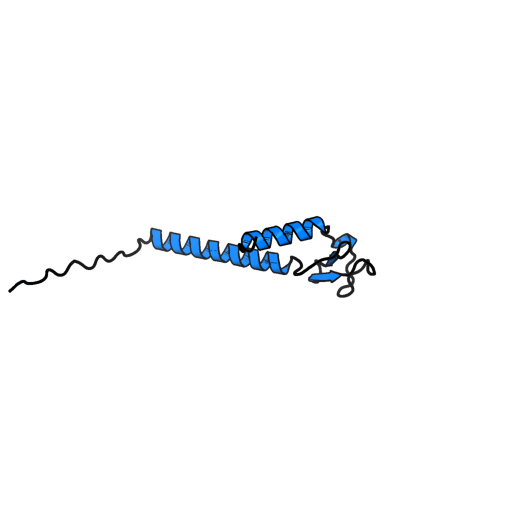A A 1 92 ? -2.125 10.782 7.985 1.00 88.06 92 ALA A O 1
ATOM 694 N N . ALA A 1 93 ? -2.890 9.909 6.068 1.00 87.19 93 ALA A N 1
ATOM 695 C CA . ALA A 1 93 ? -4.139 9.419 6.646 1.00 87.19 93 ALA A CA 1
ATOM 696 C C . ALA A 1 93 ? -3.897 8.304 7.677 1.00 87.19 93 ALA A C 1
ATOM 698 O O . ALA A 1 93 ? -4.508 8.326 8.746 1.00 87.19 93 ALA A O 1
ATOM 699 N N . ILE A 1 94 ? -2.976 7.377 7.391 1.00 87.62 94 ILE A N 1
ATOM 700 C CA . ILE A 1 94 ? -2.571 6.312 8.321 1.00 87.62 94 ILE A CA 1
ATOM 701 C C . ILE A 1 94 ? -1.903 6.909 9.563 1.00 87.62 94 ILE A C 1
ATOM 703 O O . ILE A 1 94 ? -2.303 6.590 10.680 1.00 87.62 94 ILE A O 1
ATOM 707 N N . ALA A 1 95 ? -0.941 7.817 9.391 1.00 87.31 95 ALA A N 1
ATOM 708 C CA . ALA A 1 95 ? -0.261 8.471 10.509 1.00 87.31 95 ALA A CA 1
ATOM 709 C C . ALA A 1 95 ? -1.243 9.265 11.394 1.00 87.31 95 ALA A C 1
ATOM 711 O O . ALA A 1 95 ? -1.205 9.169 12.622 1.00 87.31 95 ALA A O 1
ATOM 712 N N . LYS A 1 96 ? -2.215 9.962 10.788 1.00 88.62 96 LYS A N 1
ATOM 713 C CA . LYS A 1 96 ? -3.302 10.623 11.524 1.00 88.62 96 LYS A CA 1
ATOM 714 C C . LYS A 1 96 ? -4.174 9.626 12.296 1.00 88.62 96 LYS A C 1
ATOM 716 O O . LYS A 1 96 ? -4.547 9.90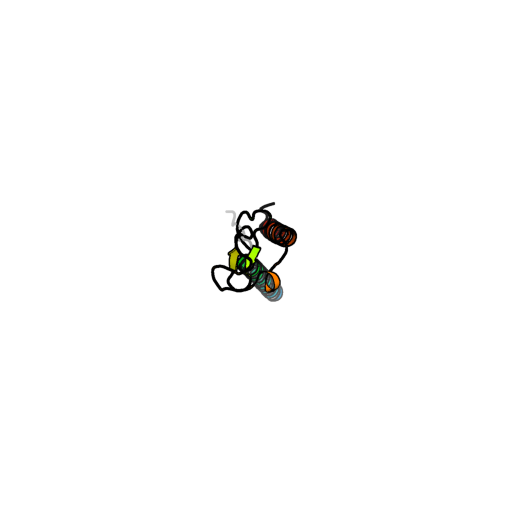8 13.430 1.00 88.62 96 LYS A O 1
ATOM 721 N N . ALA A 1 97 ? -4.501 8.473 11.708 1.00 84.62 97 ALA A N 1
ATOM 722 C CA . ALA A 1 97 ? -5.280 7.428 12.377 1.00 84.62 97 ALA A CA 1
ATOM 723 C C . ALA A 1 97 ? -4.538 6.814 13.580 1.00 84.62 97 ALA A C 1
ATOM 725 O O . ALA A 1 97 ? -5.182 6.393 14.539 1.00 84.62 97 ALA A O 1
ATOM 726 N N . LYS A 1 98 ? -3.200 6.819 13.557 1.00 85.75 98 LYS A N 1
ATOM 727 C CA . LYS A 1 98 ? -2.339 6.385 14.669 1.00 85.75 98 LYS A CA 1
ATOM 728 C C . LYS A 1 98 ? -2.096 7.451 15.739 1.00 85.7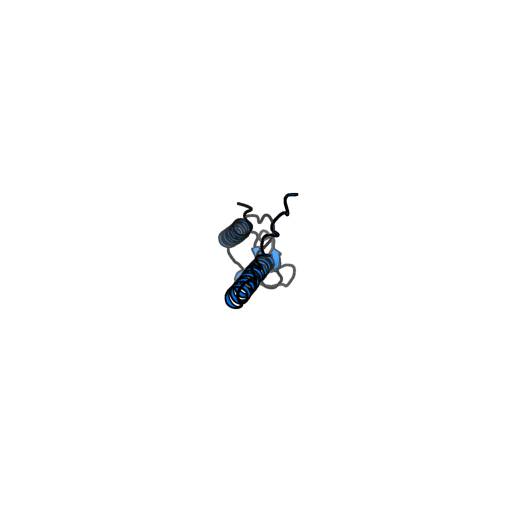5 98 LYS A C 1
ATOM 730 O O . LYS A 1 98 ? -1.631 7.116 16.825 1.00 85.75 98 LYS A O 1
ATOM 735 N N . GLY A 1 99 ? -2.403 8.718 15.453 1.00 85.25 99 GLY A N 1
ATOM 736 C CA . GLY A 1 99 ? -2.060 9.845 16.327 1.00 85.25 99 GLY A CA 1
ATOM 737 C C . GLY A 1 99 ? -0.578 10.238 16.272 1.00 85.25 99 GLY A C 1
ATOM 738 O O . GLY A 1 99 ? -0.052 10.758 17.251 1.00 85.25 99 GLY A O 1
ATOM 739 N N . GLU A 1 100 ? 0.096 9.967 15.152 1.00 79.00 100 GLU A N 1
ATOM 740 C CA . GLU A 1 100 ? 1.520 10.267 14.919 1.00 79.00 100 GLU A CA 1
ATOM 741 C C . GLU A 1 100 ? 1.752 11.644 14.252 1.00 79.00 100 GLU A C 1
ATOM 743 O O . GLU A 1 100 ? 2.901 12.049 14.072 1.00 79.00 100 GLU A O 1
ATOM 748 N N . LEU A 1 101 ? 0.676 12.363 13.897 1.00 56.47 101 LEU A N 1
ATOM 749 C CA . LEU A 1 101 ? 0.656 13.685 13.243 1.00 56.47 101 LEU A CA 1
ATOM 750 C C . LEU A 1 101 ? -0.199 14.697 14.013 1.00 56.47 101 LEU A C 1
ATOM 752 O O . LEU A 1 101 ? -1.305 14.309 14.460 1.00 56.47 101 LEU A O 1
#